Protein AF-A0A9C9ELQ5-F1 (afdb_monomer)

Solvent-accessible surface area (backbone atoms only — not comparable to full-atom values): 6884 Å² total; per-residue (Å²): 118,77,70,60,59,55,54,53,52,51,52,53,51,51,50,52,49,53,54,52,52,55,57,67,69,64,66,68,75,58,62,63,45,74,48,79,56,66,61,72,61,75,49,63,41,54,83,94,35,31,36,33,39,39,32,36,37,41,44,46,88,48,44,61,29,37,38,22,49,74,84,41,81,73,45,72,49,58,56,80,61,76,58,54,72,49,75,38,84,74,60,46,82,40,59,51,59,43,32,39,38,41,52,24,51,78,24,35,42,37,42,38,30,35,75,46,93,66,66,95,90,112

Structure (mmCIF, N/CA/C/O backbone):
data_AF-A0A9C9ELQ5-F1
#
_entry.id   AF-A0A9C9ELQ5-F1
#
loop_
_atom_site.group_PDB
_atom_site.id
_atom_site.type_symbol
_atom_site.label_atom_id
_atom_site.label_alt_id
_atom_site.label_comp_id
_atom_site.label_asym_id
_atom_site.label_entity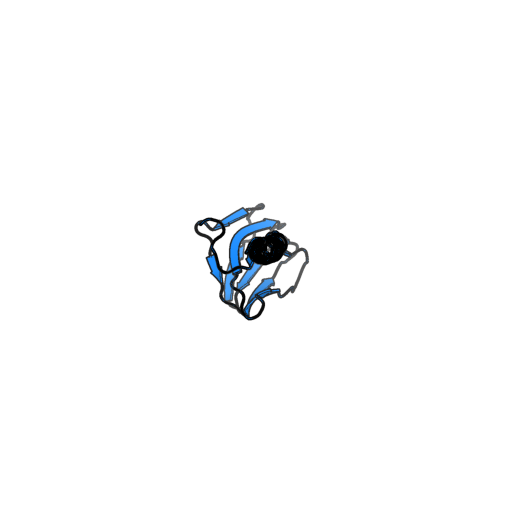_id
_atom_site.label_seq_id
_atom_site.pdbx_PDB_ins_code
_atom_site.Cartn_x
_atom_site.Cartn_y
_atom_site.Cartn_z
_atom_site.occupancy
_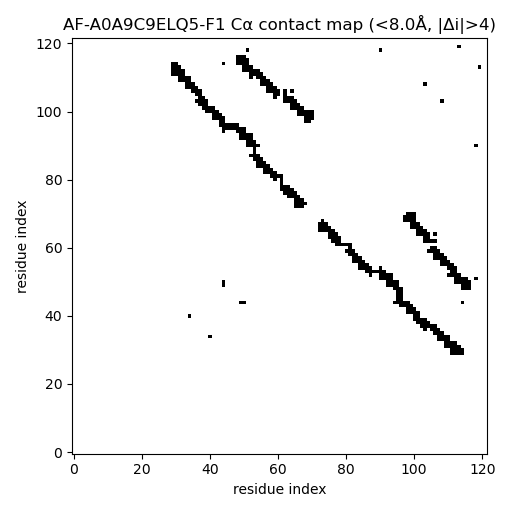atom_site.B_iso_or_equiv
_atom_site.auth_seq_id
_atom_site.auth_comp_id
_atom_site.auth_asym_id
_atom_site.auth_atom_id
_atom_site.pdbx_PDB_model_num
ATOM 1 N N . MET A 1 1 ? -28.027 16.642 51.038 1.00 57.62 1 MET A N 1
ATOM 2 C CA . MET A 1 1 ? -27.927 16.777 49.563 1.00 57.62 1 MET A CA 1
ATOM 3 C C . MET A 1 1 ? -26.505 17.004 49.032 1.00 57.62 1 MET A C 1
ATOM 5 O O . MET A 1 1 ? -26.171 16.407 48.022 1.00 57.62 1 MET A O 1
ATOM 9 N N . ALA A 1 2 ? -25.620 17.762 49.694 1.00 58.88 2 ALA A N 1
ATOM 10 C CA . ALA A 1 2 ? -24.294 18.116 49.147 1.00 58.88 2 ALA A CA 1
ATOM 11 C C . ALA A 1 2 ? -23.299 16.953 48.883 1.00 58.88 2 ALA A C 1
ATOM 13 O O . ALA A 1 2 ? -22.381 17.102 48.080 1.00 58.88 2 ALA A O 1
ATOM 14 N N . ARG A 1 3 ? -23.448 15.789 49.537 1.00 58.62 3 ARG A N 1
ATOM 15 C CA . ARG A 1 3 ? -22.523 14.643 49.387 1.00 58.62 3 ARG A CA 1
ATOM 16 C C . ARG A 1 3 ? -22.722 13.872 48.074 1.00 58.62 3 ARG A C 1
ATOM 18 O O . ARG A 1 3 ? -21.753 13.357 47.535 1.00 58.62 3 ARG A O 1
ATOM 25 N N . HIS A 1 4 ? -23.950 13.828 47.552 1.00 59.34 4 HIS A N 1
ATOM 26 C CA . HIS A 1 4 ? -24.265 13.127 46.298 1.00 59.34 4 HIS A CA 1
ATOM 27 C C . HIS A 1 4 ? -23.727 13.880 45.073 1.00 59.34 4 HIS A C 1
ATOM 29 O O . HIS A 1 4 ? -23.159 13.260 44.178 1.00 59.34 4 HIS A O 1
ATOM 35 N N . ASN A 1 5 ? -23.770 15.216 45.087 1.00 69.19 5 ASN A N 1
ATOM 36 C CA . ASN A 1 5 ? -23.240 16.039 43.993 1.00 69.19 5 ASN A CA 1
ATOM 37 C C . ASN A 1 5 ? -21.727 15.851 43.79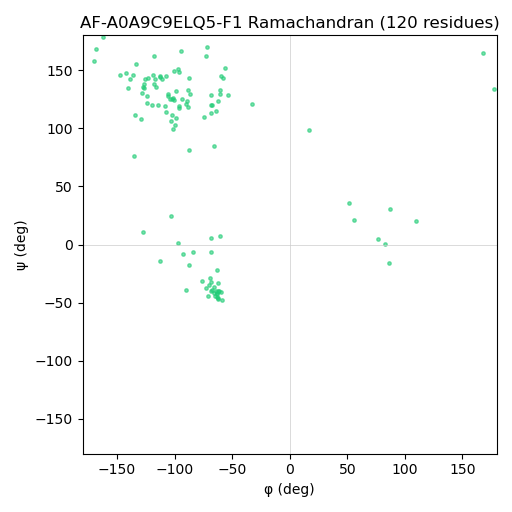1 1.00 69.19 5 ASN A C 1
ATOM 39 O O . ASN A 1 5 ? -21.255 15.879 42.661 1.00 69.19 5 ASN A O 1
ATOM 43 N N . LYS A 1 6 ? -20.968 15.598 44.867 1.00 73.38 6 LYS A N 1
ATOM 44 C CA . LYS A 1 6 ? -19.514 15.359 44.794 1.00 73.38 6 LYS A CA 1
ATOM 45 C C . LYS A 1 6 ? -19.159 14.022 44.132 1.00 73.38 6 LYS A C 1
ATOM 47 O O . LYS A 1 6 ? -18.152 13.936 43.433 1.00 73.38 6 LYS A O 1
ATOM 52 N N . ILE A 1 7 ? -19.987 12.996 44.342 1.00 78.56 7 ILE A N 1
ATOM 53 C CA . ILE A 1 7 ? -19.786 11.659 43.763 1.00 78.56 7 ILE A CA 1
ATOM 54 C C . ILE A 1 7 ? -20.056 11.700 42.258 1.00 78.56 7 ILE A C 1
ATOM 56 O O . ILE A 1 7 ? -19.246 11.208 41.479 1.00 78.56 7 ILE A O 1
ATOM 60 N N . ILE A 1 8 ? -21.143 12.359 41.850 1.00 81.62 8 ILE A N 1
ATOM 61 C CA . ILE A 1 8 ? -21.502 12.514 40.435 1.00 81.62 8 ILE A CA 1
ATOM 62 C C . ILE A 1 8 ? -20.414 13.296 39.689 1.00 81.62 8 ILE A C 1
ATOM 64 O O . ILE A 1 8 ? -19.959 12.855 38.638 1.00 81.62 8 ILE A O 1
ATOM 68 N N . LEU A 1 9 ? -19.931 14.405 40.261 1.00 81.44 9 LEU A N 1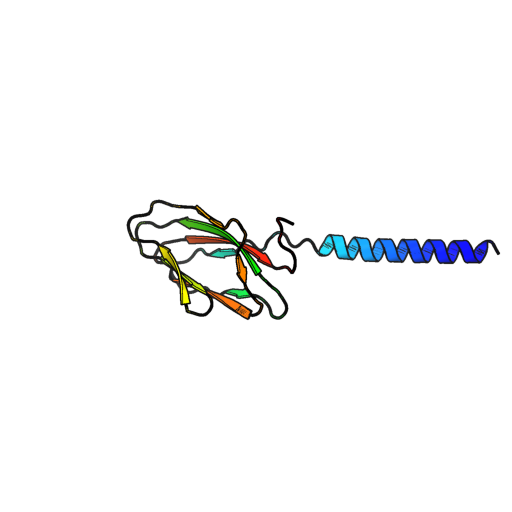
ATOM 69 C CA . LEU A 1 9 ? -18.875 15.210 39.640 1.00 81.44 9 LEU A CA 1
ATOM 70 C C . LEU A 1 9 ? -17.572 14.413 39.450 1.00 81.44 9 LEU A C 1
ATOM 72 O O . LEU A 1 9 ? -16.928 14.511 38.410 1.00 81.44 9 LEU A O 1
ATOM 76 N N . SER A 1 10 ? -17.216 13.585 40.437 1.00 82.75 10 SER A N 1
ATOM 77 C CA . SER A 1 10 ? -16.020 12.734 40.371 1.00 82.75 10 SER A CA 1
ATOM 78 C C . SER A 1 10 ? -16.160 11.635 39.315 1.00 82.75 10 SER A C 1
ATOM 80 O O . SER A 1 10 ? -15.215 11.373 38.578 1.00 82.75 10 SER A O 1
ATOM 82 N N . ALA A 1 11 ? -17.341 11.023 39.194 1.00 83.31 11 ALA A N 1
ATOM 83 C CA . ALA A 1 11 ? -17.605 9.998 38.187 1.00 83.31 11 ALA A CA 1
ATOM 84 C C . ALA A 1 11 ? -17.544 10.561 36.757 1.00 83.31 11 ALA A C 1
ATOM 86 O O . ALA A 1 11 ? -16.943 9.942 35.881 1.00 83.31 11 ALA A O 1
ATOM 87 N N . VAL A 1 12 ? -18.096 11.759 36.534 1.00 86.12 12 VAL A N 1
ATOM 88 C CA . VAL A 1 12 ? -18.011 12.453 35.237 1.00 86.12 12 VAL A CA 1
ATOM 89 C C . VAL A 1 12 ? -16.560 12.781 34.890 1.00 86.12 12 VAL A C 1
ATOM 91 O O . VAL A 1 12 ? -16.139 12.547 33.761 1.00 86.12 12 VAL A O 1
ATOM 94 N N . PHE A 1 13 ? -15.773 13.257 35.858 1.00 86.25 13 PHE A N 1
ATOM 95 C CA . PHE A 1 13 ? -14.361 13.570 35.638 1.00 86.25 13 PHE A CA 1
ATOM 96 C C . PHE A 1 13 ? -13.539 12.327 35.271 1.00 86.25 13 PHE A C 1
ATOM 98 O O . PHE A 1 13 ? -12.778 12.358 34.309 1.00 86.25 13 PHE A O 1
ATOM 105 N N . VAL A 1 14 ? -13.733 11.209 35.980 1.00 85.06 14 VAL A N 1
ATOM 106 C CA . VAL A 1 14 ? -13.061 9.933 35.671 1.00 85.06 14 VAL A CA 1
ATOM 107 C C . VAL A 1 14 ? -13.479 9.400 34.300 1.00 85.06 14 VAL A C 1
ATOM 109 O O . VAL A 1 14 ? -12.631 8.927 33.549 1.00 85.06 14 VAL A O 1
ATOM 112 N N . PHE A 1 15 ? -14.760 9.514 33.943 1.00 82.94 15 PHE A N 1
ATOM 113 C CA . PHE A 1 15 ? -15.256 9.101 32.632 1.00 82.94 15 PHE A CA 1
ATOM 114 C C . PHE A 1 15 ? -14.659 9.948 31.499 1.00 82.94 15 PHE A C 1
ATOM 116 O O . PHE A 1 15 ? -14.198 9.397 30.501 1.00 82.94 15 PHE A O 1
ATOM 123 N N . MET A 1 16 ? -14.596 11.273 31.672 1.00 83.81 16 MET A N 1
ATOM 124 C CA . MET A 1 16 ? -13.944 12.177 30.719 1.00 83.81 16 MET A CA 1
ATOM 125 C C . MET A 1 16 ? -12.447 11.895 30.595 1.00 83.81 16 MET A C 1
ATOM 127 O O . MET A 1 16 ? -11.927 11.872 29.482 1.00 83.81 16 MET A O 1
ATOM 131 N N . LEU A 1 17 ? -11.760 11.628 31.709 1.00 81.25 17 LEU A N 1
ATOM 132 C CA . LEU A 1 17 ? -10.349 11.250 31.704 1.00 81.25 17 LEU A CA 1
ATOM 133 C C . LEU A 1 17 ? -10.135 9.935 30.942 1.00 81.25 17 LEU A C 1
ATOM 135 O O . LEU A 1 17 ? -9.273 9.867 30.073 1.00 81.25 17 LEU A O 1
ATOM 139 N N . PHE A 1 18 ? -10.961 8.917 31.207 1.00 76.38 18 PHE A N 1
ATOM 140 C CA . PHE A 1 18 ? -10.903 7.634 30.508 1.00 76.38 18 PHE A CA 1
ATOM 141 C C . PHE A 1 18 ? -11.110 7.812 29.000 1.00 76.38 18 PHE A C 1
ATOM 143 O O . PHE A 1 18 ? -10.295 7.331 28.219 1.00 76.38 18 PHE A O 1
ATOM 150 N N . PHE A 1 19 ? -12.127 8.574 28.585 1.00 69.88 19 PHE A N 1
ATOM 151 C CA . PHE A 1 19 ? -12.375 8.879 27.172 1.00 69.88 19 PHE A CA 1
ATOM 152 C C . PHE A 1 19 ? -11.222 9.654 26.523 1.00 69.88 19 PHE A C 1
ATOM 154 O O . PHE A 1 19 ? -10.832 9.354 25.398 1.00 69.88 19 PHE A O 1
ATOM 161 N N . SER A 1 20 ? -10.632 10.611 27.240 1.00 69.00 20 SER A N 1
ATOM 162 C CA . SER A 1 20 ? -9.515 11.418 26.732 1.00 69.00 20 SER A CA 1
ATOM 163 C C . SER A 1 20 ? -8.259 10.572 26.508 1.00 69.00 20 SER A C 1
ATOM 165 O O . SER A 1 20 ? -7.549 10.769 25.527 1.00 69.00 20 SER A O 1
ATOM 167 N N . ILE A 1 21 ? -8.012 9.591 27.382 1.00 64.50 21 ILE A N 1
ATOM 168 C CA . ILE A 1 21 ? -6.903 8.640 27.249 1.00 64.50 21 ILE A CA 1
ATOM 169 C C . ILE A 1 21 ? -7.121 7.712 26.044 1.00 64.50 21 ILE A C 1
ATOM 171 O O . ILE A 1 21 ? -6.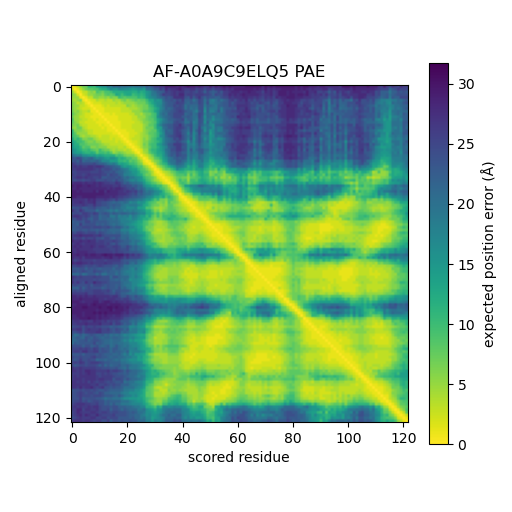173 7.460 25.306 1.00 64.50 21 ILE A O 1
ATOM 175 N N . GLN A 1 22 ? -8.357 7.258 25.789 1.00 58.81 22 GLN A N 1
ATOM 176 C CA . GLN A 1 22 ? -8.675 6.475 24.583 1.00 58.81 22 GLN A CA 1
ATOM 177 C C . GLN A 1 22 ? -8.373 7.266 23.298 1.00 58.81 22 GLN A C 1
ATOM 179 O O . GLN A 1 22 ? -7.801 6.714 22.364 1.00 58.81 22 GLN A O 1
ATOM 184 N N . PHE A 1 23 ? -8.683 8.568 23.265 1.00 55.41 23 PHE A N 1
ATOM 185 C CA . PHE A 1 23 ? -8.346 9.435 22.128 1.00 55.41 23 PHE A CA 1
ATOM 186 C C . PHE A 1 23 ? -6.837 9.679 21.980 1.00 55.41 23 PHE A C 1
ATOM 188 O O . PHE A 1 23 ? -6.351 9.783 20.856 1.00 55.41 23 PHE A O 1
ATOM 195 N N . LEU A 1 24 ? -6.083 9.716 23.084 1.00 48.81 24 LEU A N 1
ATOM 196 C CA . LEU A 1 24 ? -4.628 9.903 23.061 1.00 48.81 24 LEU A CA 1
ATOM 197 C C . LEU A 1 24 ? -3.879 8.689 22.475 1.00 48.81 24 LEU A C 1
ATOM 199 O O . LEU A 1 24 ? -2.819 8.860 21.881 1.00 48.81 24 LEU A O 1
ATOM 203 N N . PHE A 1 25 ? -4.437 7.479 22.605 1.00 51.25 25 PHE A N 1
ATOM 204 C CA . PHE A 1 25 ? -3.896 6.250 22.003 1.00 51.25 25 PHE A CA 1
ATOM 205 C C . PHE A 1 25 ? -4.476 5.920 20.618 1.00 51.25 25 PHE A C 1
ATOM 207 O O . PHE A 1 25 ? -3.986 5.006 19.964 1.00 51.25 25 PHE A O 1
ATOM 214 N N . ALA A 1 26 ? -5.500 6.644 20.158 1.00 47.78 26 ALA A N 1
ATOM 215 C CA . ALA A 1 26 ? -6.119 6.420 18.849 1.00 47.78 26 ALA A CA 1
ATOM 216 C C . ALA A 1 26 ? -5.389 7.125 17.690 1.00 47.78 26 ALA A C 1
ATOM 218 O O . ALA A 1 26 ? -5.740 6.906 16.532 1.00 47.78 26 ALA A O 1
ATOM 219 N N . TYR A 1 27 ? -4.384 7.960 17.975 1.00 40.59 27 TYR A N 1
ATOM 220 C CA . TYR A 1 27 ? -3.538 8.556 16.944 1.00 40.59 27 TYR A CA 1
ATOM 221 C C . TYR A 1 27 ? -2.366 7.619 16.635 1.00 40.59 27 TYR A C 1
ATOM 223 O O . TYR A 1 27 ? -1.260 7.781 17.152 1.00 40.59 27 TYR A O 1
ATOM 231 N N . GLU A 1 28 ? -2.621 6.608 15.804 1.00 48.56 28 GLU A N 1
ATOM 232 C CA . GLU A 1 28 ? -1.535 5.891 15.140 1.00 48.56 28 GLU A CA 1
ATOM 233 C C . GLU A 1 28 ? -0.889 6.865 14.142 1.00 48.56 28 GLU A C 1
ATOM 235 O O . GLU A 1 28 ? -1.587 7.381 13.261 1.00 48.56 28 GLU A O 1
ATOM 240 N N . PRO A 1 29 ? 0.418 7.178 14.265 1.00 48.84 29 PRO A N 1
ATOM 241 C CA . PRO A 1 29 ? 1.111 7.882 13.197 1.00 48.84 29 PRO A CA 1
ATOM 242 C C . PRO A 1 29 ? 0.884 7.073 11.922 1.00 48.84 29 PRO A C 1
ATOM 244 O O . PRO A 1 29 ? 1.067 5.858 11.952 1.00 48.84 29 PRO A O 1
ATOM 247 N N . ALA A 1 30 ? 0.425 7.737 10.853 1.00 55.03 30 ALA A N 1
ATOM 248 C CA . ALA A 1 30 ? 0.132 7.130 9.557 1.00 55.03 30 ALA A CA 1
ATOM 249 C C . ALA A 1 30 ? 1.103 5.972 9.289 1.00 55.03 30 ALA A C 1
ATOM 251 O O . ALA A 1 30 ? 2.317 6.183 9.352 1.00 55.03 30 ALA A O 1
ATOM 252 N N . ASN A 1 31 ? 0.585 4.756 9.087 1.00 58.94 31 ASN A N 1
ATOM 253 C CA . ASN A 1 31 ? 1.416 3.579 8.855 1.00 58.94 31 A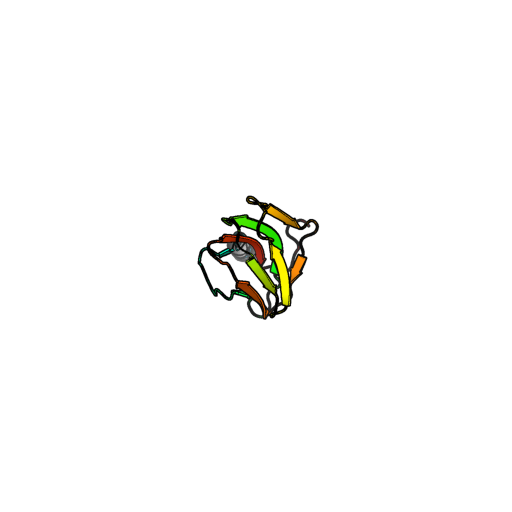SN A CA 1
ATOM 254 C C . ASN A 1 31 ? 2.140 3.761 7.514 1.00 58.94 31 ASN A C 1
ATOM 256 O O . ASN A 1 31 ? 1.672 3.328 6.465 1.00 58.94 31 ASN A O 1
ATOM 260 N N . VAL A 1 32 ? 3.274 4.461 7.541 1.00 56.72 32 VAL A N 1
ATOM 261 C CA . VAL A 1 32 ? 4.123 4.677 6.376 1.00 56.72 32 VAL A CA 1
ATOM 262 C C . VAL A 1 32 ? 4.837 3.366 6.118 1.00 56.72 32 VAL A C 1
ATOM 264 O O . VAL A 1 32 ? 5.711 2.951 6.885 1.00 56.72 32 VAL A O 1
ATOM 267 N N . TRP A 1 33 ? 4.467 2.700 5.031 1.00 63.25 33 TRP A N 1
ATOM 268 C CA . TRP A 1 33 ? 5.145 1.483 4.624 1.00 63.25 33 TRP A CA 1
ATOM 269 C C . TRP A 1 33 ? 6.314 1.845 3.728 1.00 63.25 33 TRP A C 1
ATOM 271 O O . TRP A 1 33 ? 6.168 2.414 2.643 1.00 63.25 33 TRP A O 1
ATOM 281 N N . LYS A 1 34 ? 7.507 1.488 4.190 1.00 60.59 34 LYS A N 1
ATOM 282 C CA . LYS A 1 34 ? 8.717 1.560 3.388 1.00 60.59 34 LYS A CA 1
ATOM 283 C C . LYS A 1 34 ? 9.068 0.158 2.908 1.00 60.59 34 LYS A C 1
ATOM 285 O O . LYS A 1 34 ? 9.483 -0.678 3.709 1.00 60.59 34 LYS A O 1
ATOM 290 N N . TYR A 1 35 ? 8.942 -0.085 1.606 1.00 64.06 35 TYR A N 1
ATOM 291 C CA . TYR A 1 35 ? 9.420 -1.315 0.985 1.00 64.06 35 TYR A CA 1
ATOM 292 C C . TYR A 1 35 ? 10.804 -1.072 0.396 1.00 64.06 35 TYR A C 1
ATOM 294 O O . TYR A 1 35 ? 10.999 -0.263 -0.511 1.00 64.06 35 TYR A O 1
ATOM 302 N N . THR A 1 36 ? 11.780 -1.796 0.933 1.00 55.28 36 THR A N 1
ATOM 303 C CA . THR A 1 36 ? 13.176 -1.723 0.496 1.00 55.28 36 THR A CA 1
ATOM 304 C C . THR A 1 36 ? 13.712 -3.145 0.368 1.00 55.28 36 THR A C 1
ATOM 306 O O . THR A 1 36 ? 14.389 -3.606 1.278 1.00 55.28 36 THR A O 1
ATOM 309 N N . ASN A 1 37 ? 13.357 -3.877 -0.699 1.00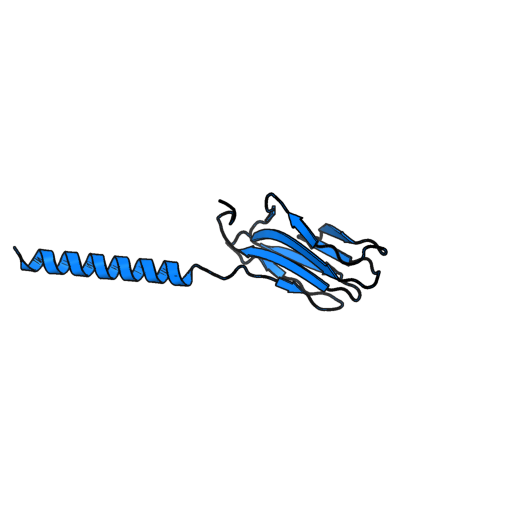 53.03 37 ASN A N 1
ATOM 310 C CA . ASN A 1 37 ? 14.175 -4.995 -1.197 1.00 53.03 37 ASN A CA 1
ATOM 311 C C . ASN A 1 37 ? 13.725 -5.542 -2.570 1.00 53.03 37 ASN A C 1
ATOM 313 O O . ASN A 1 37 ? 12.558 -5.440 -2.935 1.00 53.03 37 ASN A O 1
ATOM 317 N N . GLN A 1 38 ? 14.669 -6.205 -3.246 1.00 53.94 38 GLN A N 1
ATOM 318 C CA . GLN A 1 38 ? 14.695 -6.803 -4.589 1.00 53.94 38 GLN A CA 1
ATOM 319 C C . GLN A 1 38 ? 13.675 -7.924 -4.890 1.00 53.94 38 GLN A C 1
ATOM 321 O O . GLN A 1 38 ? 13.777 -8.533 -5.951 1.00 53.94 38 GLN A O 1
ATOM 326 N N . SER A 1 39 ? 12.714 -8.220 -4.005 1.00 54.44 39 SER A N 1
ATOM 327 C CA . SER A 1 39 ? 11.579 -9.117 -4.299 1.00 54.44 39 SER A CA 1
ATOM 328 C C . SER A 1 39 ? 10.666 -9.322 -3.084 1.00 54.44 39 SER A C 1
ATOM 330 O O . SER A 1 39 ? 11.149 -9.695 -2.013 1.00 54.44 39 SER A O 1
ATOM 332 N N . GLY A 1 40 ? 9.348 -9.220 -3.292 1.00 58.09 40 GLY A N 1
ATOM 333 C CA . GLY A 1 40 ? 8.388 -10.152 -2.687 1.00 58.09 40 GLY A CA 1
ATOM 334 C C . GLY A 1 40 ? 7.852 -9.863 -1.283 1.00 58.09 40 GLY A C 1
ATOM 335 O O . GLY A 1 40 ? 7.514 -10.811 -0.577 1.00 58.09 40 GLY A O 1
ATOM 336 N N . THR A 1 41 ? 7.721 -8.604 -0.859 1.00 62.06 41 THR A N 1
ATOM 337 C CA . THR A 1 41 ? 6.997 -8.305 0.391 1.00 62.06 41 THR A CA 1
ATOM 338 C C . THR A 1 41 ? 5.507 -8.103 0.118 1.00 62.06 41 THR A C 1
ATOM 340 O O . THR A 1 41 ? 5.123 -7.229 -0.659 1.00 62.06 41 THR A O 1
ATOM 343 N N . ILE A 1 42 ? 4.673 -8.894 0.794 1.00 67.25 42 ILE A N 1
ATOM 344 C CA . ILE A 1 42 ? 3.212 -8.795 0.767 1.00 67.25 42 ILE A CA 1
ATOM 345 C C . ILE A 1 42 ? 2.758 -8.089 2.043 1.00 67.25 42 ILE A C 1
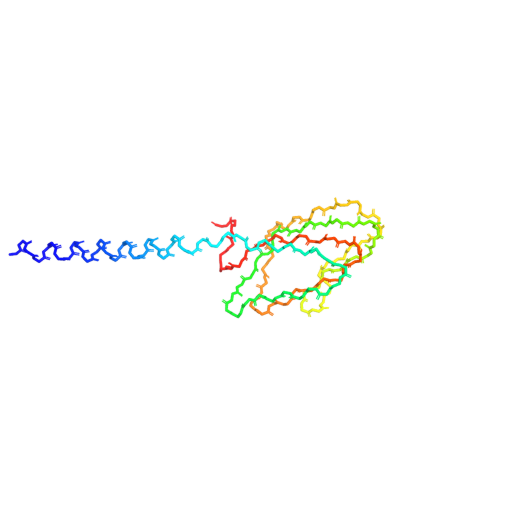ATOM 347 O O . ILE A 1 42 ? 3.084 -8.526 3.146 1.00 67.25 42 ILE A O 1
ATOM 351 N N . TYR A 1 43 ? 1.988 -7.018 1.901 1.00 75.12 43 TYR A N 1
ATOM 352 C CA . TYR A 1 43 ? 1.280 -6.386 3.009 1.00 75.12 43 TYR A CA 1
ATOM 353 C C . TYR A 1 43 ? -0.224 -6.569 2.822 1.00 75.12 43 TYR A C 1
ATOM 355 O O . TYR A 1 43 ? -0.727 -6.544 1.703 1.00 75.12 43 TYR A O 1
ATOM 363 N N . THR A 1 44 ? -0.957 -6.756 3.915 1.00 75.00 44 THR A N 1
ATOM 364 C CA . THR A 1 44 ? -2.416 -6.911 3.886 1.00 75.00 44 THR A CA 1
ATOM 365 C C . THR A 1 44 ? -3.056 -5.950 4.873 1.00 75.00 44 THR A C 1
ATOM 367 O O . THR A 1 44 ? -2.664 -5.923 6.037 1.00 75.00 44 THR A O 1
ATOM 370 N N . VAL A 1 45 ? -4.065 -5.201 4.422 1.00 72.94 45 VAL A N 1
ATOM 371 C CA . VAL A 1 45 ? -4.876 -4.345 5.300 1.00 72.94 45 VAL A CA 1
ATOM 372 C C . VAL A 1 45 ? -5.594 -5.235 6.313 1.00 72.94 45 VAL A C 1
ATOM 374 O O . VAL A 1 45 ? -6.340 -6.128 5.888 1.00 72.94 45 VAL A O 1
ATOM 377 N N . PRO A 1 46 ? -5.431 -5.006 7.629 1.00 68.00 46 PRO A N 1
ATOM 378 C CA . PRO A 1 46 ? -6.049 -5.856 8.633 1.00 68.00 46 PRO A CA 1
ATOM 379 C C . PRO A 1 46 ? -7.572 -5.959 8.474 1.00 68.00 46 PRO A C 1
ATOM 381 O O . PRO A 1 46 ? -8.261 -5.056 7.977 1.00 68.00 46 PRO A O 1
ATOM 384 N N . VAL A 1 47 ? -8.120 -7.088 8.923 1.00 70.94 47 VAL A N 1
ATOM 385 C CA . VAL A 1 47 ? -9.565 -7.333 8.890 1.00 70.94 47 VAL A CA 1
ATOM 386 C C . VAL A 1 47 ? -10.297 -6.272 9.726 1.00 70.94 47 VAL A C 1
ATOM 388 O O . VAL A 1 47 ? -9.897 -5.965 10.846 1.00 70.94 47 VAL A O 1
ATOM 391 N N . GLY A 1 48 ? -11.364 -5.689 9.174 1.00 69.62 48 GLY A N 1
ATOM 392 C CA . GLY A 1 48 ? -12.150 -4.616 9.792 1.00 69.62 48 GLY A CA 1
ATOM 393 C C . GLY A 1 48 ? -11.584 -3.198 9.624 1.00 69.62 48 GLY A C 1
ATOM 394 O O . GLY A 1 48 ? -12.200 -2.253 10.111 1.00 69.62 48 GLY A O 1
ATOM 395 N N . ARG A 1 49 ? -10.447 -3.019 8.938 1.00 72.38 49 ARG A N 1
ATOM 396 C CA . ARG A 1 49 ? -9.825 -1.706 8.684 1.00 72.38 49 ARG A CA 1
ATOM 397 C C . ARG A 1 49 ? -9.988 -1.296 7.219 1.00 72.38 49 ARG A C 1
ATOM 399 O O . ARG A 1 49 ? -9.943 -2.141 6.336 1.00 72.38 49 ARG A O 1
ATOM 406 N N . THR A 1 50 ? -10.154 -0.006 6.946 1.00 81.69 50 THR A N 1
ATOM 407 C CA . THR A 1 50 ? -9.971 0.564 5.599 1.00 81.69 50 THR A CA 1
ATOM 408 C C . THR A 1 50 ? -8.613 1.239 5.514 1.00 81.69 50 THR A C 1
ATOM 410 O O . THR A 1 50 ? -8.122 1.751 6.518 1.00 81.69 50 THR A O 1
ATOM 413 N N . PHE A 1 51 ? -8.014 1.243 4.328 1.00 83.06 51 PHE A N 1
ATOM 414 C CA . PHE A 1 51 ? -6.746 1.919 4.075 1.00 83.06 51 PHE A CA 1
ATOM 415 C C . PHE A 1 51 ? -6.941 3.021 3.045 1.00 83.06 51 PHE A C 1
ATOM 417 O O . PHE A 1 51 ? -7.697 2.853 2.090 1.00 83.06 51 PHE A O 1
ATOM 424 N N . TRP A 1 52 ? -6.246 4.133 3.226 1.00 85.12 52 TRP A N 1
ATOM 425 C CA . TRP A 1 52 ? -6.286 5.251 2.301 1.00 85.12 52 TRP A CA 1
ATOM 426 C C . TRP A 1 52 ? -4.882 5.591 1.834 1.00 85.12 52 TRP A C 1
ATOM 428 O O . TRP A 1 52 ? -4.005 5.908 2.635 1.00 85.12 52 TRP A O 1
ATOM 438 N N . LEU A 1 53 ? -4.691 5.537 0.523 1.00 85.12 53 LEU A N 1
ATOM 439 C CA . LEU A 1 53 ? -3.438 5.827 -0.153 1.00 85.12 53 LEU A CA 1
ATOM 440 C C . LEU A 1 53 ? -3.445 7.276 -0.638 1.00 85.12 53 LEU A C 1
ATOM 442 O O . LEU A 1 53 ? -4.280 7.631 -1.468 1.00 85.12 53 LEU A O 1
ATOM 446 N N . TYR A 1 54 ? -2.510 8.101 -0.170 1.00 83.12 54 TYR A N 1
ATOM 447 C CA . TYR A 1 54 ? -2.391 9.496 -0.619 1.00 83.12 54 TYR A CA 1
ATOM 448 C C . TYR A 1 54 ? -1.117 9.768 -1.419 1.00 83.12 54 TYR A C 1
ATOM 450 O O . TYR A 1 54 ? -1.024 10.789 -2.097 1.00 83.12 54 TYR A O 1
ATOM 458 N N . GLY A 1 55 ? -0.136 8.866 -1.397 1.00 81.25 55 GLY A N 1
ATOM 459 C CA . GLY A 1 55 ? 1.022 9.000 -2.268 1.00 81.25 55 GLY A CA 1
ATOM 460 C C . GLY A 1 55 ? 1.900 7.764 -2.327 1.00 81.25 55 GLY A C 1
ATOM 461 O O . GLY A 1 55 ? 1.798 6.847 -1.514 1.00 81.25 55 GLY A O 1
ATOM 462 N N . MET A 1 56 ? 2.810 7.769 -3.287 1.00 81.38 56 MET A N 1
ATOM 463 C CA . MET A 1 56 ? 3.888 6.800 -3.418 1.00 81.38 56 MET A CA 1
ATOM 464 C C . MET A 1 56 ? 5.152 7.504 -3.907 1.00 81.38 56 MET A C 1
ATOM 466 O O . MET A 1 56 ? 5.080 8.466 -4.663 1.00 81.38 56 MET A O 1
ATOM 470 N N . MET A 1 57 ? 6.315 7.033 -3.482 1.00 77.31 57 MET A N 1
ATOM 471 C CA . MET A 1 57 ? 7.607 7.493 -3.978 1.00 77.31 57 MET A CA 1
ATOM 472 C C . MET A 1 57 ? 8.417 6.302 -4.433 1.00 77.31 57 MET A C 1
ATOM 474 O O . MET A 1 57 ? 8.447 5.276 -3.755 1.00 77.31 57 MET A O 1
ATOM 478 N N . PHE A 1 58 ? 9.083 6.465 -5.566 1.00 74.94 58 PHE A N 1
ATOM 479 C CA . PHE A 1 58 ? 9.848 5.407 -6.185 1.00 74.94 58 PHE A CA 1
ATOM 480 C C . PHE A 1 58 ? 11.288 5.840 -6.447 1.00 74.94 58 PHE A C 1
ATOM 482 O O . PHE A 1 58 ? 11.556 6.985 -6.814 1.00 74.94 58 PHE A O 1
ATOM 489 N N . GLN A 1 59 ? 12.213 4.906 -6.255 1.00 70.06 59 GLN A N 1
ATOM 490 C CA . GLN A 1 59 ? 13.625 5.066 -6.576 1.00 70.06 59 GLN A CA 1
ATOM 491 C C . GLN A 1 59 ? 14.092 3.801 -7.299 1.00 70.06 59 GLN A C 1
ATOM 493 O O . GLN A 1 59 ? 14.160 2.745 -6.673 1.00 70.06 59 GLN A O 1
ATOM 498 N N . SER A 1 60 ? 14.411 3.917 -8.590 1.00 64.88 60 SER A N 1
ATOM 499 C CA . SER A 1 60 ? 14.938 2.837 -9.442 1.00 64.88 60 SER A CA 1
ATOM 500 C C . SER A 1 60 ? 16.127 3.309 -10.259 1.00 64.88 60 SER A C 1
ATOM 502 O O . SER A 1 60 ? 16.280 4.498 -10.541 1.00 64.88 60 SER A O 1
ATOM 504 N N . ASP A 1 61 ? 16.956 2.346 -10.645 1.00 61.00 61 ASP A N 1
ATOM 505 C CA . ASP A 1 61 ? 18.118 2.477 -11.510 1.00 61.00 61 ASP A CA 1
ATOM 506 C C . ASP A 1 61 ? 17.875 1.974 -12.951 1.00 61.00 61 ASP A C 1
ATOM 508 O O . ASP A 1 61 ? 18.854 1.726 -13.655 1.00 61.00 61 ASP A O 1
ATOM 512 N N . ARG A 1 62 ? 16.602 1.954 -13.414 1.00 57.38 62 ARG A N 1
ATOM 513 C CA . ARG A 1 62 ? 16.094 1.705 -14.802 1.00 57.38 62 ARG A CA 1
ATOM 514 C C . ARG A 1 62 ? 15.351 0.386 -15.033 1.00 57.38 62 ARG A C 1
ATOM 516 O O . ARG A 1 62 ? 15.201 -0.061 -16.171 1.00 57.38 62 ARG A O 1
ATOM 523 N N . SER A 1 63 ? 14.849 -0.250 -13.987 1.00 63.44 63 SER A N 1
ATOM 524 C CA . SER A 1 63 ? 14.050 -1.467 -14.126 1.00 63.44 63 SER A CA 1
ATOM 525 C C . SER A 1 63 ? 12.541 -1.201 -14.088 1.00 63.44 63 SER A C 1
ATOM 527 O O . SER A 1 63 ? 12.072 -0.272 -13.424 1.00 63.44 63 SER A O 1
ATOM 529 N N . SER A 1 64 ? 11.763 -2.049 -14.770 1.00 71.50 64 SER A N 1
ATOM 530 C CA . SER A 1 64 ? 10.306 -2.055 -14.628 1.00 71.50 64 SER A CA 1
ATOM 531 C C . SER A 1 64 ? 9.932 -2.556 -13.237 1.00 71.50 64 SER A C 1
ATOM 533 O O . SER A 1 64 ? 10.261 -3.692 -12.887 1.00 71.50 64 SER A O 1
ATOM 535 N N . SER A 1 65 ? 9.238 -1.731 -12.461 1.00 75.62 65 SER A N 1
ATOM 536 C CA . SER A 1 65 ? 8.690 -2.120 -11.161 1.00 75.62 65 SER A CA 1
ATOM 537 C C . SER A 1 65 ? 7.180 -1.999 -11.164 1.00 75.62 65 SER A C 1
ATOM 539 O O . SER A 1 65 ? 6.618 -1.112 -11.805 1.00 75.62 65 SER A O 1
ATOM 541 N N . GLU A 1 66 ? 6.521 -2.895 -10.443 1.00 80.94 66 GLU A N 1
ATOM 542 C CA . GLU A 1 66 ? 5.065 -2.967 -10.393 1.00 80.94 66 GLU A CA 1
ATOM 543 C C . GLU A 1 66 ? 4.584 -2.948 -8.950 1.00 80.94 66 GLU A C 1
ATOM 545 O O . GLU A 1 66 ? 5.099 -3.677 -8.105 1.00 80.94 66 GLU A O 1
ATOM 550 N N . LEU A 1 67 ? 3.554 -2.148 -8.685 1.00 82.50 67 LEU A N 1
ATOM 551 C CA . LEU A 1 67 ? 2.715 -2.283 -7.506 1.00 82.50 67 LEU A CA 1
ATOM 552 C C . LEU A 1 67 ? 1.411 -2.948 -7.932 1.00 82.50 67 LEU A C 1
ATOM 554 O O . LEU A 1 67 ? 0.695 -2.460 -8.812 1.00 82.50 67 LEU A O 1
ATOM 558 N N . ARG A 1 68 ? 1.088 -4.051 -7.270 1.00 86.25 68 ARG A N 1
ATOM 559 C CA . ARG A 1 68 ? -0.143 -4.801 -7.460 1.00 86.25 68 ARG A CA 1
ATOM 560 C C . ARG A 1 68 ? -1.044 -4.675 -6.241 1.00 86.25 68 ARG A C 1
ATOM 562 O O . ARG A 1 68 ? -0.574 -4.701 -5.103 1.00 86.25 68 ARG A O 1
ATOM 569 N N . VAL A 1 69 ? -2.341 -4.587 -6.502 1.00 87.56 69 VAL A N 1
ATOM 570 C CA . VAL A 1 69 ? -3.407 -4.608 -5.502 1.00 87.56 69 VAL A CA 1
ATOM 571 C C . VAL A 1 69 ? -4.297 -5.806 -5.801 1.00 87.56 69 VAL A C 1
ATOM 573 O O . VAL A 1 69 ? -4.835 -5.923 -6.896 1.00 87.56 69 VAL A O 1
ATOM 576 N N . ASN A 1 70 ? -4.417 -6.730 -4.847 1.00 89.44 70 ASN A N 1
ATOM 577 C CA . ASN A 1 70 ? -5.131 -8.002 -5.009 1.00 89.44 70 ASN A CA 1
ATOM 578 C C . ASN A 1 70 ? -4.686 -8.795 -6.258 1.00 89.44 70 ASN A C 1
ATOM 580 O O . ASN A 1 70 ? -5.490 -9.450 -6.913 1.00 89.44 70 ASN A O 1
ATOM 584 N N . GLY A 1 71 ? -3.391 -8.725 -6.593 1.00 87.19 71 GLY A N 1
ATOM 585 C CA . GLY A 1 71 ? -2.789 -9.404 -7.748 1.00 87.19 71 GLY A CA 1
ATOM 586 C C . GLY A 1 71 ? -2.865 -8.631 -9.071 1.00 87.19 71 GLY A C 1
ATOM 587 O O . GLY A 1 71 ? -2.094 -8.929 -9.988 1.00 87.19 71 GLY A O 1
ATOM 588 N N . GLU A 1 72 ? -3.710 -7.605 -9.166 1.00 89.69 72 GLU A N 1
ATOM 589 C CA . GLU A 1 72 ? -3.842 -6.764 -10.358 1.00 89.69 72 GLU A CA 1
ATOM 590 C C . GLU A 1 72 ? -2.851 -5.605 -10.339 1.00 89.69 72 GLU A C 1
ATOM 592 O O . GLU A 1 72 ? -2.572 -5.037 -9.286 1.00 89.69 72 GLU A O 1
ATOM 597 N N . ILE A 1 73 ? -2.313 -5.237 -11.505 1.00 87.00 73 ILE A N 1
ATOM 598 C CA . ILE A 1 73 ? -1.382 -4.110 -11.618 1.00 87.00 73 ILE A CA 1
ATOM 599 C C . ILE A 1 73 ? -2.152 -2.823 -11.345 1.00 87.00 73 ILE A C 1
ATOM 601 O O . ILE A 1 73 ? -3.003 -2.414 -12.130 1.00 87.00 73 ILE A O 1
ATOM 605 N N . PHE A 1 74 ? -1.811 -2.180 -10.236 1.00 86.25 74 PHE A N 1
ATOM 606 C CA . PHE A 1 74 ? -2.335 -0.874 -9.870 1.00 86.25 74 PHE A CA 1
ATOM 607 C C . PHE A 1 74 ? -1.451 0.240 -10.429 1.00 86.25 74 PHE A C 1
ATOM 609 O O . PHE A 1 74 ? -1.945 1.255 -10.915 1.00 86.25 74 PHE A O 1
ATOM 616 N N . TRP A 1 75 ? -0.135 0.037 -10.389 1.00 82.38 75 TRP A N 1
ATOM 617 C CA . TRP A 1 75 ? 0.840 0.980 -10.915 1.00 82.38 75 TRP A CA 1
ATOM 618 C C . TRP A 1 75 ? 2.064 0.244 -11.460 1.00 82.38 75 TRP A C 1
ATOM 620 O O . TRP A 1 75 ? 2.459 -0.796 -10.932 1.00 82.38 75 TRP A O 1
ATOM 630 N N . ARG A 1 76 ? 2.664 0.785 -12.520 1.00 78.44 76 ARG A N 1
ATOM 631 C CA . ARG A 1 76 ? 3.875 0.257 -13.151 1.00 78.44 76 ARG A CA 1
ATOM 632 C C . ARG A 1 76 ? 4.773 1.414 -13.556 1.00 78.44 76 ARG A C 1
ATOM 634 O O . ARG A 1 76 ? 4.290 2.344 -14.201 1.00 78.44 76 ARG A O 1
ATOM 641 N N . ASP A 1 77 ? 6.061 1.292 -13.258 1.00 73.06 77 ASP A N 1
ATOM 642 C CA . ASP A 1 77 ? 7.082 2.179 -13.804 1.00 73.06 77 ASP A CA 1
ATOM 643 C C . ASP A 1 77 ? 7.771 1.598 -15.042 1.00 73.06 77 ASP A C 1
ATOM 645 O O . ASP A 1 77 ? 7.939 0.380 -15.168 1.00 73.06 77 ASP A O 1
ATOM 649 N N . GLY A 1 78 ? 8.178 2.484 -15.952 1.00 62.75 78 GLY A N 1
ATOM 650 C CA . GLY A 1 78 ? 8.942 2.147 -17.155 1.00 62.75 78 GLY A CA 1
ATOM 651 C C . GLY A 1 78 ? 10.461 2.292 -16.962 1.00 62.75 78 GLY A C 1
ATOM 652 O O . GLY A 1 78 ? 10.905 2.926 -16.014 1.00 62.75 78 GLY A O 1
ATOM 653 N N . PRO A 1 79 ? 11.288 1.757 -17.877 1.00 58.19 79 PRO A N 1
ATOM 654 C CA . PRO A 1 79 ? 12.752 1.717 -17.741 1.00 58.19 79 PRO A CA 1
ATOM 655 C C . PRO A 1 79 ? 13.491 3.075 -17.826 1.00 58.19 79 PRO A C 1
ATOM 657 O O . PRO A 1 79 ? 14.720 3.096 -17.824 1.00 58.19 79 PRO A O 1
ATOM 660 N N . GLU A 1 80 ? 12.800 4.218 -17.897 1.00 55.38 80 GLU A N 1
ATOM 661 C CA . GLU A 1 80 ? 13.426 5.533 -18.162 1.00 55.38 80 GLU A CA 1
ATOM 662 C C . GLU A 1 80 ? 13.081 6.635 -17.147 1.00 55.38 80 GLU A C 1
ATOM 664 O O . GLU A 1 80 ? 13.388 7.811 -17.351 1.00 55.38 80 GLU A O 1
ATOM 669 N N . THR A 1 81 ? 12.454 6.293 -16.031 1.00 52.88 81 THR A N 1
ATOM 670 C CA . THR A 1 81 ? 11.925 7.277 -15.086 1.00 52.88 81 THR A CA 1
ATOM 671 C C . THR A 1 81 ? 12.873 7.479 -13.903 1.00 52.88 81 THR A C 1
ATOM 673 O O . THR A 1 81 ? 12.958 6.698 -12.960 1.00 52.88 81 THR A O 1
ATOM 676 N N . ASN A 1 82 ? 13.611 8.589 -13.943 1.00 53.88 82 ASN A N 1
ATOM 677 C CA . ASN A 1 82 ? 14.376 9.072 -12.795 1.00 53.88 82 ASN A CA 1
ATOM 678 C C . ASN A 1 82 ? 13.403 9.438 -11.660 1.00 53.88 82 ASN A C 1
ATOM 680 O O . ASN A 1 82 ? 12.632 10.367 -11.835 1.00 53.88 82 ASN A O 1
ATOM 684 N N . SER A 1 83 ? 13.450 8.728 -10.530 1.00 58.25 83 SER A N 1
ATOM 685 C CA . SER A 1 83 ? 12.769 8.993 -9.246 1.00 58.25 83 SER A CA 1
ATOM 686 C C . SER A 1 83 ? 11.598 9.995 -9.263 1.00 58.25 83 SER A C 1
ATOM 688 O O . SER A 1 83 ? 11.807 11.204 -9.137 1.00 58.25 83 SER A O 1
ATOM 690 N N . TRP A 1 84 ? 10.359 9.494 -9.304 1.00 65.81 84 TRP A N 1
ATOM 691 C CA . TRP A 1 84 ? 9.151 10.320 -9.192 1.00 65.81 84 TRP A CA 1
ATOM 692 C C . TRP A 1 84 ? 8.330 9.947 -7.955 1.00 65.81 84 TRP A C 1
ATOM 694 O O . TRP A 1 84 ? 8.145 8.775 -7.623 1.00 65.81 84 TRP A O 1
ATOM 704 N N . GLY A 1 85 ? 7.828 10.972 -7.265 1.00 74.00 85 GLY A N 1
ATOM 705 C CA . GLY A 1 85 ? 6.726 10.832 -6.320 1.00 74.00 85 GLY A CA 1
ATOM 706 C C . GLY A 1 85 ? 5.400 10.990 -7.056 1.00 74.00 85 GLY A C 1
ATOM 707 O O . GLY A 1 85 ? 5.238 11.931 -7.831 1.00 74.00 85 GLY A O 1
ATOM 708 N N . HIS A 1 86 ? 4.452 10.092 -6.816 1.00 78.31 86 HIS A N 1
ATOM 709 C CA . HIS A 1 86 ? 3.079 10.216 -7.283 1.00 78.31 86 HIS A CA 1
ATOM 710 C C . HIS A 1 86 ? 2.173 10.529 -6.096 1.00 78.31 86 HIS A C 1
ATOM 712 O O . HIS A 1 86 ? 2.084 9.746 -5.152 1.00 78.31 86 HIS A O 1
ATOM 718 N N . ASN A 1 87 ? 1.503 11.676 -6.146 1.00 83.75 87 ASN A N 1
ATOM 719 C CA . ASN A 1 87 ? 0.532 12.078 -5.135 1.00 83.75 87 ASN A CA 1
ATOM 720 C C . ASN A 1 87 ? -0.876 11.769 -5.641 1.00 83.75 87 ASN A C 1
ATOM 722 O O . ASN A 1 87 ? -1.227 12.138 -6.760 1.00 83.75 87 ASN A O 1
ATOM 726 N N . PHE A 1 88 ? -1.686 11.137 -4.800 1.00 81.81 88 PHE A N 1
ATOM 727 C CA . PHE A 1 88 ? -3.094 10.877 -5.066 1.00 81.81 88 PHE A CA 1
ATOM 728 C C . PHE A 1 88 ? -3.935 11.938 -4.365 1.00 81.81 88 PHE A C 1
ATOM 730 O O . PHE A 1 88 ? -4.041 11.961 -3.138 1.00 81.81 88 PHE A O 1
ATOM 737 N N . TYR A 1 89 ? -4.520 12.832 -5.160 1.00 81.75 89 TYR A N 1
ATOM 738 C CA . TYR A 1 89 ? -5.462 13.832 -4.677 1.00 81.75 89 TYR A CA 1
ATOM 739 C C . TYR A 1 89 ? -6.737 13.790 -5.536 1.00 81.75 89 TYR A C 1
ATOM 741 O O . TYR A 1 89 ? -6.684 14.196 -6.700 1.00 81.75 89 TYR A O 1
ATOM 749 N N . PRO A 1 90 ? -7.872 13.289 -5.005 1.00 84.31 90 PRO A N 1
ATOM 750 C CA . PRO A 1 90 ? -8.084 12.841 -3.620 1.00 84.31 90 PRO A CA 1
ATOM 751 C C . PRO A 1 90 ? -7.393 11.496 -3.282 1.00 84.31 90 PRO A C 1
ATOM 753 O O . PRO A 1 90 ? -7.052 10.745 -4.200 1.00 84.31 90 PRO A O 1
ATOM 756 N N . PRO A 1 91 ? -7.210 11.163 -1.985 1.00 84.69 91 PRO A N 1
ATOM 757 C CA . PRO A 1 91 ? -6.700 9.858 -1.561 1.00 84.69 91 PRO A CA 1
ATOM 758 C C . PRO A 1 91 ? -7.584 8.695 -2.029 1.00 84.69 91 PRO A C 1
ATOM 760 O O . PRO A 1 91 ? -8.812 8.794 -2.065 1.00 84.69 91 PRO A O 1
ATOM 763 N N . ILE A 1 92 ? -6.961 7.561 -2.348 1.00 88.06 92 ILE A N 1
ATOM 764 C CA . ILE A 1 92 ? -7.642 6.364 -2.852 1.00 88.06 92 ILE A CA 1
ATOM 765 C C . ILE A 1 92 ? -7.974 5.431 -1.691 1.00 88.06 92 ILE A C 1
ATOM 767 O O . ILE A 1 92 ? -7.091 5.023 -0.936 1.00 88.06 92 ILE A O 1
ATOM 771 N N . LYS A 1 93 ? -9.251 5.059 -1.573 1.00 88.12 93 LYS A N 1
ATOM 772 C CA . LYS A 1 93 ? -9.749 4.144 -0.544 1.00 88.12 93 LYS A CA 1
ATOM 773 C C . LYS A 1 93 ? -9.617 2.686 -0.975 1.00 88.12 93 LYS A C 1
ATOM 775 O O . LYS A 1 93 ? -10.145 2.294 -2.012 1.00 88.12 93 LYS A O 1
ATOM 780 N N . PHE A 1 94 ? -9.038 1.870 -0.106 1.00 87.69 94 PHE A N 1
ATOM 781 C CA . PHE A 1 94 ? -8.968 0.421 -0.227 1.00 87.69 94 PHE A CA 1
ATOM 782 C C . PHE A 1 94 ? -9.736 -0.263 0.918 1.00 87.69 94 PHE A C 1
ATOM 784 O O . PHE A 1 94 ? -9.636 0.157 2.080 1.00 87.69 94 PHE A O 1
ATOM 791 N N . PRO A 1 95 ? -10.538 -1.301 0.617 1.00 86.75 95 PRO A N 1
ATOM 792 C CA . PRO A 1 95 ? -11.307 -2.020 1.623 1.00 86.75 95 PRO A CA 1
ATOM 793 C C . PRO A 1 95 ? -10.422 -2.895 2.519 1.00 86.75 95 PRO A C 1
ATOM 795 O O . PRO A 1 95 ? -9.243 -3.138 2.250 1.00 86.75 95 PRO A O 1
ATOM 798 N N . SER A 1 96 ? -11.027 -3.407 3.585 1.00 82.50 96 SER A N 1
ATOM 799 C CA . SER A 1 96 ? -10.402 -4.396 4.460 1.00 82.50 96 SER A CA 1
ATOM 800 C C . SER A 1 96 ? -9.982 -5.654 3.706 1.00 82.50 96 SER A C 1
ATOM 802 O O . SER A 1 96 ? -10.676 -6.086 2.788 1.00 82.50 96 SER A O 1
ATOM 804 N N . GLY A 1 97 ? -8.847 -6.238 4.099 1.00 82.62 97 GLY A N 1
ATOM 805 C CA . GLY A 1 97 ? -8.298 -7.431 3.459 1.00 82.62 97 GLY A CA 1
ATOM 806 C C . GLY A 1 97 ? -7.619 -7.164 2.117 1.00 82.62 97 GLY A C 1
ATOM 807 O O . GLY A 1 97 ? -7.192 -8.115 1.470 1.00 82.62 97 GLY A O 1
ATOM 808 N N . THR A 1 98 ? -7.497 -5.900 1.695 1.00 86.75 98 THR A N 1
ATOM 809 C CA . THR A 1 98 ? -6.746 -5.556 0.483 1.00 86.75 98 THR A CA 1
ATOM 810 C C . THR A 1 98 ? -5.290 -5.982 0.629 1.00 86.75 98 THR A C 1
ATOM 812 O O . THR A 1 98 ? -4.632 -5.644 1.615 1.00 86.75 98 THR A O 1
ATOM 815 N N . VAL A 1 99 ? -4.792 -6.703 -0.370 1.00 85.12 99 VAL A N 1
ATOM 816 C CA . VAL A 1 99 ? -3.418 -7.188 -0.444 1.00 85.12 99 VAL A CA 1
ATOM 817 C C . VAL A 1 99 ? -2.614 -6.277 -1.363 1.00 85.12 99 VAL A C 1
ATOM 819 O O . VAL A 1 99 ? -2.969 -6.096 -2.525 1.00 85.12 99 VAL A O 1
ATOM 822 N N . PHE A 1 100 ? -1.512 -5.739 -0.855 1.00 83.88 100 PHE A N 1
ATOM 823 C CA . PHE A 1 100 ? -0.522 -4.989 -1.616 1.00 83.88 100 PHE A CA 1
ATOM 824 C C . PHE A 1 100 ? 0.720 -5.856 -1.808 1.00 83.88 100 PHE A C 1
ATOM 826 O O . PHE A 1 100 ? 1.260 -6.409 -0.847 1.00 83.88 100 PHE A O 1
ATOM 833 N N . SER A 1 101 ? 1.191 -5.959 -3.044 1.00 82.81 101 SER A N 1
ATOM 834 C CA . SER A 1 101 ? 2.426 -6.669 -3.385 1.00 82.81 101 SER A CA 1
ATOM 835 C C . SER A 1 101 ? 3.201 -5.878 -4.421 1.00 82.81 101 SER A C 1
ATOM 837 O O . SER A 1 101 ? 2.592 -5.309 -5.325 1.00 82.81 101 SER A O 1
ATOM 839 N N . ALA A 1 102 ? 4.525 -5.864 -4.322 1.00 78.25 102 ALA A N 1
ATOM 840 C CA . ALA A 1 102 ? 5.365 -5.172 -5.285 1.00 78.25 102 ALA A CA 1
ATOM 841 C C . ALA A 1 102 ? 6.444 -6.095 -5.854 1.00 78.25 102 ALA A C 1
AT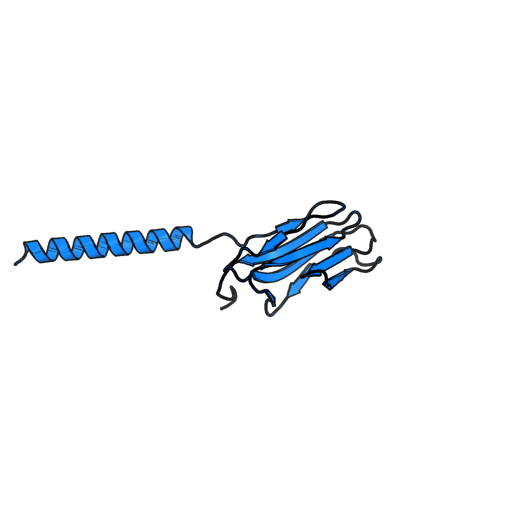OM 843 O O . ALA A 1 102 ? 7.137 -6.789 -5.105 1.00 78.25 102 ALA A O 1
ATOM 844 N N . ASP A 1 103 ? 6.603 -6.041 -7.173 1.00 78.69 103 ASP A N 1
ATOM 845 C CA . ASP A 1 103 ? 7.702 -6.668 -7.897 1.00 78.69 103 ASP A CA 1
ATOM 846 C C . ASP A 1 103 ? 8.709 -5.564 -8.231 1.00 78.69 103 ASP A C 1
ATOM 848 O O . ASP A 1 103 ? 8.495 -4.760 -9.140 1.00 78.69 103 ASP A O 1
ATOM 852 N N . LEU A 1 104 ? 9.768 -5.474 -7.420 1.00 74.12 104 LEU A N 1
ATOM 853 C CA . LEU A 1 104 ? 10.773 -4.411 -7.475 1.00 74.12 104 LEU A CA 1
ATOM 854 C C . LEU A 1 104 ? 12.120 -4.999 -7.884 1.00 74.12 104 LEU A C 1
ATOM 856 O O . LEU A 1 104 ? 12.680 -5.824 -7.164 1.00 74.12 104 LEU A O 1
ATOM 860 N N . PHE A 1 105 ? 12.685 -4.543 -8.996 1.00 71.94 105 PHE A N 1
ATOM 861 C CA . PHE A 1 105 ? 14.005 -4.985 -9.440 1.00 71.94 105 PHE A CA 1
ATOM 862 C C . PHE A 1 105 ? 15.032 -3.891 -9.131 1.00 71.94 105 PHE A C 1
ATOM 864 O O . PHE A 1 105 ? 15.017 -2.849 -9.762 1.00 71.94 105 PHE A O 1
ATOM 871 N N . GLN A 1 106 ? 15.889 -4.069 -8.123 1.00 71.69 106 GLN A N 1
ATOM 872 C CA . GLN A 1 106 ? 16.871 -3.037 -7.710 1.00 71.69 106 GLN A CA 1
ATOM 873 C C . GLN A 1 106 ? 16.256 -1.659 -7.358 1.00 71.69 106 GLN A C 1
ATOM 875 O O . GLN A 1 106 ? 16.953 -0.651 -7.296 1.00 71.69 106 GLN A O 1
ATOM 880 N N . ALA A 1 107 ? 14.958 -1.630 -7.036 1.00 72.25 107 ALA A N 1
ATOM 881 C CA . ALA A 1 107 ? 14.209 -0.420 -6.726 1.00 72.25 107 ALA A CA 1
ATOM 882 C C . ALA A 1 107 ? 13.647 -0.423 -5.297 1.00 72.25 107 ALA A C 1
ATOM 884 O O . ALA A 1 107 ? 13.512 -1.467 -4.654 1.00 72.25 107 ALA A O 1
ATOM 885 N N . SER A 1 108 ? 13.281 0.761 -4.807 1.00 73.50 108 SER A N 1
ATOM 886 C CA . SER A 1 108 ? 12.500 0.922 -3.580 1.00 73.50 108 SER A CA 1
ATOM 887 C C . SER A 1 108 ? 11.219 1.699 -3.847 1.00 73.50 108 SER A C 1
ATOM 889 O O . SER A 1 108 ? 11.208 2.633 -4.651 1.00 73.50 108 SER A O 1
ATOM 891 N N . ILE A 1 109 ? 10.148 1.309 -3.155 1.00 75.31 109 ILE A N 1
ATOM 892 C CA . ILE A 1 109 ? 8.879 2.031 -3.146 1.00 75.31 109 ILE A CA 1
ATOM 893 C C . ILE A 1 109 ? 8.513 2.369 -1.704 1.00 75.31 109 ILE A C 1
ATOM 895 O O . ILE A 1 109 ? 8.491 1.517 -0.813 1.00 75.31 109 ILE A O 1
ATOM 899 N N . MET A 1 110 ? 8.225 3.638 -1.463 1.00 77.69 110 MET A N 1
ATOM 900 C CA . MET A 1 110 ? 7.617 4.097 -0.225 1.00 77.69 110 MET A CA 1
ATOM 901 C C . MET A 1 110 ? 6.156 4.400 -0.509 1.00 77.69 110 MET A C 1
ATOM 903 O O . MET A 1 110 ? 5.852 5.167 -1.418 1.00 77.69 110 MET A O 1
ATOM 907 N N . ILE A 1 111 ? 5.259 3.782 0.251 1.00 78.75 111 ILE A N 1
ATOM 908 C CA . ILE A 1 111 ? 3.821 3.994 0.143 1.00 78.75 111 ILE A CA 1
ATOM 909 C C . ILE A 1 111 ? 3.385 4.835 1.334 1.00 78.75 111 ILE A C 1
ATOM 911 O O . ILE A 1 111 ? 3.674 4.513 2.488 1.00 78.75 111 ILE A O 1
ATOM 915 N N . TYR A 1 112 ? 2.679 5.917 1.035 1.00 78.31 112 TYR A N 1
ATOM 916 C CA . TYR A 1 112 ? 2.157 6.833 2.025 1.00 78.31 112 TYR A CA 1
ATOM 917 C C . TYR A 1 112 ? 0.646 6.672 2.136 1.00 78.31 112 TYR A C 1
ATOM 919 O O . TYR A 1 112 ? -0.106 6.975 1.205 1.00 78.31 112 TYR A O 1
ATOM 927 N N . GLY A 1 113 ? 0.200 6.203 3.294 1.00 78.75 113 GLY A N 1
ATOM 928 C CA . GLY A 1 113 ? -1.213 6.050 3.582 1.00 78.75 113 GLY A CA 1
ATOM 929 C C . GLY A 1 113 ? -1.488 5.927 5.069 1.00 78.75 113 GLY A C 1
ATOM 930 O O . GLY A 1 113 ? -0.572 5.957 5.890 1.00 78.75 113 GLY A O 1
ATOM 931 N N . TYR A 1 114 ? -2.763 5.810 5.411 1.00 76.81 114 TYR A N 1
ATOM 932 C CA . TYR A 1 114 ? -3.204 5.587 6.783 1.00 76.81 114 TYR A CA 1
ATOM 933 C C . TYR A 1 114 ? -4.293 4.520 6.832 1.00 76.81 114 TYR A C 1
ATOM 935 O O . TYR A 1 114 ? -5.130 4.386 5.934 1.00 76.81 114 TYR A O 1
ATOM 943 N N . GLU A 1 115 ? -4.272 3.750 7.913 1.00 73.06 115 GLU A N 1
ATOM 944 C CA . GLU A 1 115 ? -5.321 2.801 8.251 1.00 73.06 115 GLU A CA 1
ATOM 945 C C . GLU A 1 115 ? -6.361 3.520 9.109 1.00 73.06 115 GLU A C 1
ATOM 947 O O . GLU A 1 115 ? -6.045 4.060 10.165 1.00 73.06 115 GLU A O 1
ATOM 952 N N . GLY A 1 116 ? -7.613 3.560 8.663 1.00 65.31 116 GLY A N 1
ATOM 953 C CA . GLY A 1 116 ? -8.651 4.303 9.370 1.00 65.31 116 GLY A CA 1
ATOM 954 C C . GLY A 1 116 ? -9.934 4.477 8.570 1.00 65.31 116 GLY A C 1
ATOM 955 O O . GLY A 1 116 ? -9.982 4.244 7.361 1.00 65.31 116 GLY A O 1
ATOM 956 N N . THR A 1 117 ? -11.004 4.861 9.265 1.00 58.25 117 THR A N 1
ATOM 957 C CA . THR A 1 117 ? -12.361 5.002 8.710 1.00 58.25 117 THR A CA 1
ATOM 958 C C . THR A 1 117 ? -12.650 6.378 8.109 1.00 58.25 117 THR A C 1
ATOM 960 O O . THR A 1 117 ? -13.598 6.492 7.333 1.00 58.25 117 THR A O 1
ATOM 963 N N . SER A 1 118 ? -11.856 7.402 8.425 1.00 56.12 118 SER A N 1
ATOM 964 C CA . SER A 1 118 ? -12.044 8.787 7.974 1.00 56.12 118 SER A CA 1
ATOM 965 C C . SER A 1 118 ? -10.941 9.216 7.025 1.00 56.12 118 SER A C 1
ATOM 967 O O . SER A 1 118 ? -9.795 8.823 7.223 1.00 56.12 118 SER A O 1
ATOM 969 N N . ASN A 1 119 ? -11.275 10.039 6.029 1.00 53.59 119 ASN A N 1
ATOM 970 C CA . ASN A 1 119 ? -10.258 10.603 5.164 1.00 53.59 119 ASN A CA 1
ATOM 971 C C . ASN A 1 119 ? -9.405 11.608 5.967 1.00 53.59 119 ASN A C 1
ATOM 973 O O . ASN A 1 119 ? -9.983 12.471 6.609 1.00 53.59 119 ASN A O 1
ATOM 977 N N . SER A 1 120 ? -8.069 11.544 5.972 1.00 50.00 120 SER A N 1
ATOM 978 C CA . SER A 1 120 ? -7.248 12.489 6.759 1.00 50.00 120 SER A CA 1
ATOM 979 C C . SER A 1 120 ? -7.284 13.931 6.231 1.00 50.00 120 SER A C 1
ATOM 981 O O . SER A 1 120 ? -6.661 14.810 6.822 1.00 50.00 120 SER A O 1
ATOM 983 N N . SER A 1 121 ? -7.918 14.158 5.076 1.00 50.88 121 SER A N 1
ATOM 984 C CA . SER A 1 121 ? -8.158 15.486 4.506 1.00 50.88 121 SER A CA 1
ATOM 985 C C . SER A 1 121 ? -9.553 16.051 4.810 1.00 50.88 121 SER A C 1
ATOM 987 O O . SER A 1 121 ? -9.847 17.140 4.319 1.00 50.88 121 SER A O 1
ATOM 989 N N . ASP A 1 122 ? -10.382 15.319 5.563 1.00 47.34 122 ASP A N 1
ATOM 990 C CA . ASP A 1 122 ? -11.673 15.774 6.105 1.00 47.34 122 ASP A CA 1
ATOM 991 C C . ASP A 1 122 ? -11.526 16.111 7.600 1.00 47.34 122 ASP A C 1
ATOM 993 O O . ASP A 1 122 ? -12.162 17.094 8.047 1.00 47.34 122 ASP A O 1
#

Secondary structure (DSSP, 8-state):
-HHHHHHHHHHHHHHHHHHHHHHHHS------EEE-SSS--EEEPPTT--EEEEEEEEE-SS---EEEETTEEEEE--TT----EEEEEEEEEE-TT-EEEEE-SS-EEEEEEEESSS-TT-

Foldseek 3Di:
DVVVVVVVVVVVVVVVVVVVVVVVVPDDPFPWDKFDDQDDDKDWAAAPKKKWFFKKKKADPFDWKFKDKPNHTPDIDGRDDHIDMDGDVVIDIDDHGIMIGMNDHRMIMITTIHIHDDRPVD

Radius of gyration: 21.49 Å; Cα contacts (8 Å, |Δi|>4): 229; chains: 1; bounding box: 46×28×68 Å

Nearest PDB structures (foldseek):
  4ca9-assembly1_A  TM=5.734E-01  e=1.464E-02  Drosophila melanogaster
  3u37-assembly2_H  TM=4.377E-01  e=1.439E-01  Butyrivibrio proteoclasticus B316
  6xxw-assembly1_A  TM=3.667E-01  e=9.916E-02  Dictyoglomus thermophilum H-6-12
  6cxs-assembly1_A  TM=4.721E-01  e=3.027E-01  Clostridium perfringens str. 13
  3ksc-assembly2_D  TM=2.639E-01  e=1.779E-01  Pisum sativum

pLDDT: mean 71.43, std 12.46, range [40.59, 89.69]

Organism: NCBI:txid2052148

Mean predicted aligned error: 12.98 Å

Sequence (122 aa):
MARHNKIILSAVFVFMLFFSIQFLFAYEPANVWKYTNQSGTIYTVPVGRTFWLYGMMFQSDRSSSELRVNGEIFWRDGPETNSWGHNFYPPIKFPSGTVFSADLFQASIMIYGYEGTSNSSD